Protein AF-A0A2H9NWC9-F1 (afdb_monomer_lite)

Secondary structure (DSSP, 8-state):
----S-TTTTS----TT--SS-EEEEEE-SS-EEEEETTEEEEEESTHHHHHHHHHHHHHHTTS--

Structure (mmCIF, N/CA/C/O backbone):
data_AF-A0A2H9NWC9-F1
#
_entry.id   AF-A0A2H9NWC9-F1
#
loop_
_atom_site.group_PDB
_atom_site.id
_atom_site.type_symbol
_atom_site.label_atom_id
_atom_site.label_alt_id
_atom_site.label_comp_id
_atom_site.label_asym_id
_atom_site.label_entity_id
_atom_site.label_seq_id
_atom_site.pdbx_PDB_ins_code
_atom_site.Cartn_x
_atom_site.Cartn_y
_atom_site.Cartn_z
_atom_site.occupancy
_atom_site.B_iso_or_equiv
_atom_site.auth_seq_id
_atom_site.auth_comp_id
_atom_site.auth_asym_id
_atom_site.auth_atom_id
_atom_site.pdbx_PDB_model_num
ATOM 1 N N . ILE A 1 1 ? 26.299 11.744 8.950 1.00 44.19 1 ILE A N 1
ATOM 2 C CA . ILE A 1 1 ? 26.459 10.591 8.033 1.00 44.19 1 ILE A CA 1
ATOM 3 C C . ILE A 1 1 ? 26.236 11.131 6.627 1.00 44.19 1 ILE A C 1
ATOM 5 O O . ILE A 1 1 ? 25.099 11.407 6.275 1.00 44.19 1 ILE A O 1
ATOM 9 N N . ASN A 1 2 ? 27.311 11.395 5.882 1.00 49.62 2 ASN A N 1
ATOM 10 C CA . ASN A 1 2 ? 27.221 11.802 4.479 1.00 49.62 2 ASN A CA 1
ATOM 11 C C . ASN A 1 2 ? 27.165 10.524 3.642 1.00 49.62 2 ASN A C 1
ATOM 13 O O . ASN A 1 2 ? 28.157 9.803 3.573 1.00 49.62 2 ASN A O 1
ATOM 17 N N . MET A 1 3 ? 26.005 10.209 3.070 1.00 54.69 3 MET A N 1
ATOM 18 C CA . MET A 1 3 ? 25.806 9.005 2.263 1.00 54.69 3 MET A CA 1
ATOM 19 C C . MET A 1 3 ? 25.683 9.403 0.788 1.00 54.69 3 MET A C 1
ATOM 21 O O . MET A 1 3 ? 24.590 9.593 0.270 1.00 54.69 3 MET A O 1
ATOM 25 N N . SER A 1 4 ? 26.828 9.573 0.123 1.00 67.56 4 SER A N 1
ATOM 26 C CA . SER A 1 4 ? 26.947 9.807 -1.323 1.00 67.56 4 SER A CA 1
ATOM 27 C C . SER A 1 4 ? 27.179 8.489 -2.076 1.00 67.56 4 SER A C 1
ATOM 29 O O . SER A 1 4 ? 28.169 8.326 -2.783 1.00 67.56 4 SER A O 1
ATOM 31 N N . GLY A 1 5 ? 26.290 7.522 -1.868 1.00 59.69 5 GLY A N 1
ATOM 32 C CA . GLY A 1 5 ? 26.200 6.302 -2.665 1.00 59.69 5 GLY A CA 1
ATOM 33 C C . GLY A 1 5 ? 24.725 6.039 -2.895 1.00 59.69 5 GLY A C 1
ATOM 34 O O . 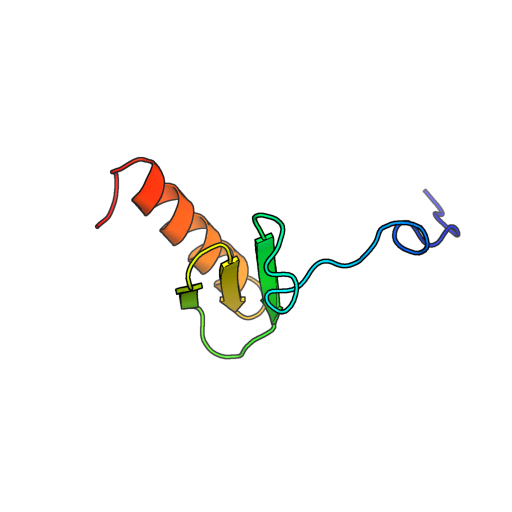GLY A 1 5 ? 23.975 6.025 -1.926 1.00 59.69 5 GLY A O 1
ATOM 35 N N . THR A 1 6 ? 24.299 5.923 -4.148 1.00 63.22 6 THR A N 1
ATOM 36 C CA . THR A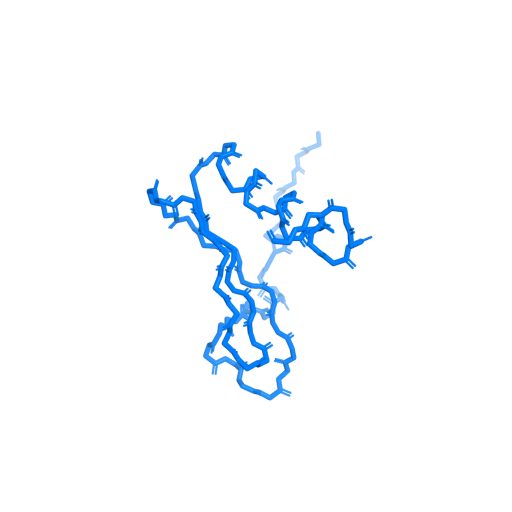 1 6 ? 22.904 5.748 -4.572 1.00 63.22 6 THR A CA 1
ATOM 37 C C . THR A 1 6 ? 22.409 4.368 -4.121 1.00 63.22 6 THR A C 1
ATOM 39 O O . THR A 1 6 ? 22.643 3.370 -4.802 1.00 63.22 6 THR A O 1
ATOM 42 N N . PRO A 1 7 ? 21.711 4.246 -2.972 1.00 58.44 7 PRO A N 1
ATOM 43 C CA . PRO A 1 7 ? 21.476 2.960 -2.299 1.00 58.44 7 PRO A CA 1
ATOM 44 C C . PRO A 1 7 ? 20.462 2.055 -3.024 1.00 58.44 7 PRO A C 1
ATOM 46 O O . PRO A 1 7 ? 20.093 0.997 -2.514 1.00 58.44 7 PRO A O 1
ATOM 49 N N . CYS A 1 8 ? 20.005 2.474 -4.204 1.00 66.44 8 CYS A N 1
ATOM 50 C CA . CYS A 1 8 ? 18.969 1.828 -4.998 1.00 66.44 8 CYS A CA 1
ATOM 51 C C . CYS A 1 8 ? 19.415 1.514 -6.435 1.00 66.44 8 CYS A C 1
ATOM 53 O O . CYS A 1 8 ? 18.650 0.885 -7.152 1.00 66.44 8 CYS A O 1
ATOM 55 N N . GLU A 1 9 ? 20.619 1.910 -6.870 1.00 65.25 9 GLU A N 1
ATOM 56 C CA . GLU A 1 9 ? 21.045 1.718 -8.271 1.00 65.25 9 GLU A CA 1
ATOM 57 C C . GLU A 1 9 ? 21.171 0.245 -8.678 1.00 65.25 9 GLU A C 1
ATOM 59 O O . GLU A 1 9 ? 20.937 -0.103 -9.830 1.00 65.25 9 GLU A O 1
ATOM 64 N N . THR A 1 10 ? 21.496 -0.639 -7.734 1.00 69.94 10 THR A N 1
ATOM 65 C CA . THR A 1 10 ? 21.659 -2.079 -7.990 1.00 69.94 10 THR A CA 1
ATOM 66 C C . THR A 1 10 ? 20.445 -2.914 -7.595 1.00 69.94 10 THR A C 1
ATOM 68 O O . THR A 1 10 ? 20.459 -4.132 -7.772 1.00 69.94 10 THR A O 1
ATOM 71 N N . ARG A 1 11 ? 19.392 -2.297 -7.043 1.00 70.44 11 ARG A N 1
ATOM 72 C CA . ARG A 1 11 ? 18.183 -3.016 -6.632 1.00 70.44 11 ARG A CA 1
ATOM 73 C C . ARG A 1 11 ? 17.126 -2.883 -7.728 1.00 70.44 11 ARG A C 1
ATOM 75 O O . ARG A 1 11 ? 16.671 -1.764 -7.967 1.00 70.44 11 ARG A O 1
ATOM 82 N N . PRO A 1 12 ? 16.709 -3.982 -8.382 1.00 69.81 12 PRO A N 1
ATOM 83 C CA . PRO A 1 12 ? 15.628 -3.911 -9.352 1.00 69.81 12 PRO A CA 1
ATOM 84 C C . PRO A 1 12 ? 14.372 -3.370 -8.663 1.00 69.81 12 PRO A C 1
ATOM 86 O O . PRO A 1 12 ? 13.959 -3.859 -7.610 1.00 69.81 12 PRO A O 1
ATOM 89 N N . THR A 1 13 ? 13.794 -2.317 -9.237 1.00 78.94 13 THR A N 1
ATOM 90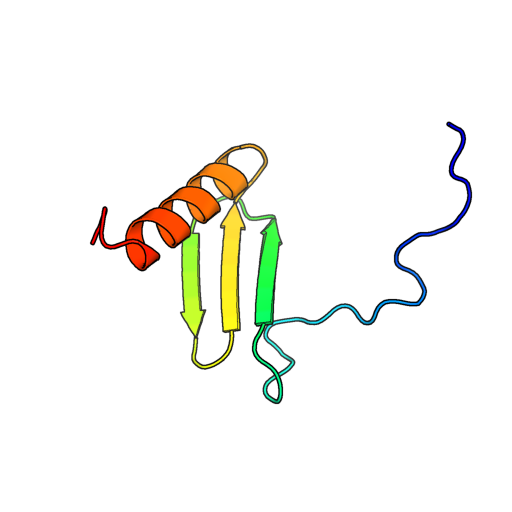 C CA . THR A 1 13 ? 12.512 -1.783 -8.776 1.00 78.94 13 THR A CA 1
ATOM 91 C C . THR A 1 13 ? 11.419 -2.688 -9.324 1.00 78.94 13 THR A C 1
ATOM 93 O O . THR A 1 13 ? 11.162 -2.668 -10.523 1.00 78.94 13 THR A O 1
ATOM 96 N N . VAL A 1 14 ? 10.803 -3.488 -8.454 1.00 87.88 14 VAL A N 1
ATOM 97 C CA . VAL A 1 14 ? 9.631 -4.302 -8.802 1.00 87.88 14 VAL A CA 1
ATOM 98 C C . VAL A 1 14 ? 8.357 -3.462 -8.738 1.00 87.88 14 VAL A C 1
ATOM 100 O O . VAL A 1 14 ? 8.205 -2.571 -7.897 1.00 87.88 14 VAL A O 1
ATOM 103 N N . THR A 1 15 ? 7.434 -3.748 -9.640 1.00 91.06 15 THR A N 1
ATOM 104 C CA . THR A 1 15 ? 6.159 -3.057 -9.826 1.00 91.06 15 THR A CA 1
ATOM 105 C C . THR A 1 15 ? 5.041 -4.081 -10.010 1.00 91.06 15 THR A C 1
ATOM 107 O O . THR A 1 15 ? 5.299 -5.260 -10.219 1.00 91.06 15 THR A O 1
ATOM 110 N N . CYS A 1 16 ? 3.775 -3.657 -10.008 1.00 91.56 16 CYS A N 1
ATOM 111 C CA . CYS A 1 16 ? 2.676 -4.576 -10.342 1.00 91.56 16 CYS A CA 1
ATOM 112 C C . CYS A 1 16 ? 2.659 -5.037 -11.815 1.00 91.56 16 CYS A C 1
ATOM 114 O O . CYS A 1 16 ? 1.787 -5.821 -12.193 1.00 91.56 16 CYS A O 1
ATOM 116 N N . ALA A 1 17 ? 3.574 -4.547 -12.663 1.00 90.19 17 ALA A N 1
ATOM 117 C CA . ALA A 1 17 ? 3.792 -5.131 -13.984 1.00 90.19 17 ALA A CA 1
ATOM 118 C C . ALA A 1 17 ? 4.556 -6.467 -13.898 1.00 90.19 17 ALA A C 1
ATOM 120 O O . ALA A 1 17 ? 4.424 -7.295 -14.796 1.00 90.19 17 ALA A O 1
ATOM 121 N N . ASP A 1 18 ? 5.295 -6.701 -12.810 1.00 90.50 18 ASP A N 1
ATOM 122 C CA . ASP A 1 18 ? 6.035 -7.933 -12.555 1.00 90.50 18 ASP A CA 1
ATOM 123 C C . ASP A 1 18 ? 5.080 -9.011 -12.013 1.00 90.50 18 ASP A C 1
ATOM 125 O O . ASP A 1 18 ? 4.715 -9.037 -10.835 1.00 90.50 18 ASP A O 1
ATOM 129 N N . ARG A 1 19 ? 4.616 -9.896 -12.903 1.00 88.00 19 ARG A N 1
ATOM 130 C CA . ARG A 1 19 ? 3.597 -10.919 -12.591 1.00 88.00 19 ARG A CA 1
ATOM 131 C C . ARG A 1 19 ? 4.171 -12.241 -12.065 1.00 88.00 19 ARG A C 1
ATOM 133 O O . ARG A 1 19 ? 3.421 -13.050 -11.528 1.00 88.00 19 ARG A O 1
ATOM 140 N N . ASP A 1 20 ? 5.484 -12.438 -12.167 1.00 91.19 20 ASP A N 1
ATOM 141 C CA . ASP A 1 20 ? 6.148 -13.700 -11.805 1.00 91.19 20 ASP A CA 1
ATOM 142 C C . ASP A 1 20 ? 6.552 -13.787 -10.324 1.00 91.19 20 ASP A C 1
ATOM 144 O O . ASP A 1 20 ? 6.939 -14.850 -9.839 1.00 91.19 20 ASP A O 1
ATOM 148 N N . VAL A 1 21 ? 6.471 -12.677 -9.586 1.00 90.38 21 VAL A N 1
ATOM 149 C CA . VAL A 1 21 ? 6.850 -12.603 -8.169 1.00 90.38 21 VAL A CA 1
ATOM 150 C C . VAL A 1 21 ? 5.778 -11.876 -7.360 1.00 90.38 21 VAL A C 1
ATOM 152 O O . VAL A 1 21 ? 5.121 -10.987 -7.893 1.00 90.38 21 VAL A O 1
ATOM 155 N N . PRO A 1 22 ? 5.557 -12.209 -6.078 1.00 93.75 22 PRO A N 1
ATOM 156 C CA . PRO A 1 22 ? 4.689 -11.409 -5.220 1.00 93.75 22 PRO A CA 1
ATOM 157 C C . PRO A 1 22 ? 5.249 -9.993 -5.036 1.00 93.75 22 PRO A C 1
ATOM 159 O O . PRO A 1 22 ? 6.427 -9.836 -4.706 1.00 93.75 22 PRO A O 1
ATOM 162 N N . VAL A 1 23 ? 4.414 -8.966 -5.212 1.00 95.38 23 VAL A N 1
ATOM 163 C CA . VAL A 1 23 ? 4.840 -7.559 -5.134 1.00 95.38 23 VAL A CA 1
ATOM 164 C C . VAL A 1 23 ? 3.981 -6.771 -4.148 1.00 95.38 23 VAL A C 1
ATOM 166 O O . VAL A 1 23 ? 2.754 -6.797 -4.202 1.00 95.38 23 VAL A O 1
ATOM 169 N N . ILE A 1 24 ? 4.640 -6.001 -3.277 1.00 95.19 24 ILE A N 1
ATOM 170 C CA . ILE A 1 24 ? 4.021 -4.907 -2.521 1.00 95.19 24 ILE A CA 1
ATOM 171 C C . ILE A 1 24 ? 4.525 -3.604 -3.135 1.00 95.19 24 ILE A C 1
ATOM 173 O O . ILE A 1 24 ? 5.697 -3.254 -2.999 1.00 95.19 24 ILE A O 1
ATOM 177 N N . TYR A 1 25 ? 3.643 -2.900 -3.838 1.00 95.44 25 TYR A N 1
ATOM 178 C CA . TYR A 1 25 ? 3.977 -1.682 -4.560 1.00 95.44 25 TYR A CA 1
ATOM 179 C C . TYR A 1 25 ? 3.475 -0.447 -3.807 1.00 95.44 25 TYR A C 1
ATOM 181 O O . TYR A 1 25 ? 2.274 -0.281 -3.589 1.00 95.44 25 TYR A O 1
ATOM 189 N N . LEU A 1 26 ? 4.401 0.434 -3.417 1.00 94.56 26 LEU A N 1
ATOM 190 C CA . LEU A 1 26 ? 4.085 1.709 -2.773 1.00 94.56 26 LEU A CA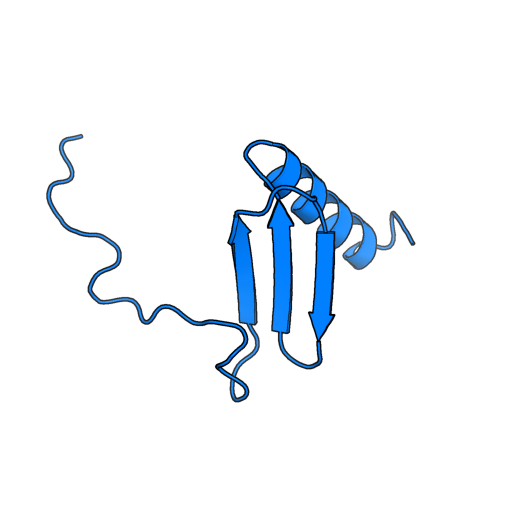 1
ATOM 191 C C . LEU A 1 26 ? 3.963 2.806 -3.830 1.00 94.56 26 LEU A C 1
ATOM 193 O O . LEU A 1 26 ? 4.934 3.128 -4.517 1.00 94.56 26 LEU A O 1
ATOM 197 N N . LYS A 1 27 ? 2.781 3.413 -3.936 1.00 94.56 27 LYS A N 1
ATOM 198 C CA . LYS A 1 27 ? 2.492 4.440 -4.940 1.00 94.56 27 LYS A CA 1
ATOM 199 C C . LYS A 1 27 ? 2.066 5.746 -4.277 1.00 94.56 27 LYS A C 1
ATOM 201 O O . LYS A 1 27 ? 1.120 5.780 -3.498 1.00 94.56 27 LYS A O 1
ATOM 206 N N . LYS A 1 28 ? 2.710 6.857 -4.636 1.00 95.12 28 LYS A N 1
ATOM 207 C CA . LYS A 1 28 ? 2.195 8.180 -4.259 1.00 95.12 28 LYS A CA 1
ATOM 208 C C . LYS A 1 28 ? 0.929 8.478 -5.054 1.00 95.12 28 LYS A C 1
ATOM 210 O O . LYS A 1 28 ? 0.952 8.447 -6.282 1.00 95.12 28 LYS A O 1
ATOM 215 N N . ASP A 1 29 ? -0.156 8.760 -4.350 1.00 95.88 29 ASP A N 1
ATOM 216 C CA . ASP A 1 29 ? -1.453 9.092 -4.939 1.00 95.88 29 ASP A CA 1
ATOM 217 C C . ASP A 1 29 ? -2.233 10.003 -3.980 1.00 95.88 29 ASP A C 1
ATOM 219 O O . ASP A 1 29 ? -1.950 10.028 -2.783 1.00 95.88 29 ASP A O 1
ATOM 223 N N . VAL A 1 30 ? -3.196 10.767 -4.494 1.00 93.75 30 VAL A N 1
ATOM 224 C CA . VAL A 1 30 ? -3.994 11.704 -3.683 1.00 93.75 30 VAL A CA 1
ATOM 225 C C . VAL A 1 30 ? -4.950 10.945 -2.763 1.00 93.75 30 VAL A C 1
ATOM 227 O O . VAL A 1 30 ? -5.248 11.412 -1.667 1.00 93.75 30 VAL A O 1
ATOM 230 N N . TYR A 1 31 ? -5.407 9.762 -3.184 1.00 94.38 31 TYR A N 1
ATOM 231 C CA . TYR A 1 31 ? -6.386 8.982 -2.434 1.00 94.38 31 TYR A CA 1
ATOM 232 C C . TYR A 1 31 ? -5.745 7.764 -1.762 1.00 94.38 31 TYR A C 1
ATOM 234 O O . TYR A 1 31 ? -5.232 6.890 -2.475 1.00 94.38 31 TYR A O 1
ATOM 242 N N . PRO A 1 32 ? -5.816 7.649 -0.420 1.00 96.25 32 PRO A N 1
ATOM 243 C CA . PRO A 1 32 ? -5.358 6.458 0.273 1.00 96.25 32 PRO A CA 1
ATOM 244 C C . PRO A 1 32 ? -6.195 5.244 -0.108 1.00 96.25 32 PRO A C 1
ATOM 246 O O . PRO A 1 32 ? -7.422 5.252 0.026 1.00 96.25 32 PRO A O 1
ATOM 249 N N . LYS A 1 33 ? -5.538 4.183 -0.573 1.00 96.44 33 LYS A N 1
ATOM 250 C CA . LYS A 1 33 ? -6.216 2.951 -0.975 1.00 96.44 33 LYS A CA 1
ATOM 251 C C . LYS A 1 33 ? -5.270 1.760 -0.919 1.00 96.44 33 LYS A C 1
ATOM 253 O O . LYS A 1 33 ? -4.083 1.884 -1.200 1.00 96.44 33 LYS A O 1
ATOM 258 N N . VAL A 1 34 ? -5.839 0.599 -0.617 1.00 96.38 34 VAL A N 1
ATOM 259 C CA . VAL A 1 34 ? -5.205 -0.700 -0.830 1.00 96.38 34 VAL A CA 1
ATOM 260 C C . VAL A 1 34 ? -5.929 -1.380 -1.988 1.00 96.38 34 VAL A C 1
ATOM 262 O O . VAL A 1 34 ? -7.158 -1.469 -1.986 1.00 96.38 34 VAL A O 1
ATOM 265 N N . ILE A 1 35 ? -5.182 -1.811 -2.999 1.00 96.06 35 ILE A N 1
ATOM 266 C CA . ILE A 1 35 ? -5.697 -2.560 -4.148 1.00 96.06 35 ILE A CA 1
ATOM 267 C C . ILE A 1 35 ? -4.984 -3.903 -4.156 1.00 96.06 35 ILE A C 1
ATOM 269 O O . ILE A 1 35 ? -3.760 -3.946 -4.249 1.00 96.06 35 ILE A O 1
ATOM 273 N N . MET A 1 36 ? -5.751 -4.982 -4.059 1.00 93.88 36 MET A N 1
ATOM 274 C CA . MET A 1 36 ? -5.248 -6.341 -4.226 1.00 93.88 36 MET A CA 1
ATOM 275 C C . MET A 1 36 ? -5.612 -6.803 -5.635 1.00 93.88 36 MET A C 1
ATOM 277 O O . MET A 1 36 ? -6.794 -6.870 -5.970 1.00 93.88 36 MET A O 1
ATOM 281 N N . ASP A 1 37 ? -4.606 -7.087 -6.454 1.00 93.62 37 ASP A N 1
ATOM 282 C CA . ASP A 1 37 ? -4.768 -7.659 -7.789 1.00 93.62 37 ASP A CA 1
ATOM 283 C C . ASP A 1 37 ? -3.826 -8.854 -7.934 1.00 93.62 37 ASP A C 1
ATOM 285 O O . ASP A 1 37 ? -2.621 -8.690 -8.121 1.00 93.62 37 ASP A O 1
ATOM 289 N N . GLN A 1 38 ? -4.382 -10.063 -7.838 1.00 91.69 38 GLN A N 1
ATOM 290 C CA . GLN A 1 38 ? -3.641 -11.321 -7.957 1.00 91.69 38 GLN A CA 1
ATOM 291 C C . GLN A 1 38 ? -2.413 -11.385 -7.024 1.00 91.69 38 GLN A C 1
ATOM 293 O O . GLN A 1 38 ? -2.563 -11.497 -5.809 1.00 91.69 38 GLN A O 1
ATOM 298 N N . ASN A 1 39 ? -1.205 -11.339 -7.594 1.00 94.12 39 ASN A N 1
ATOM 299 C CA . ASN A 1 39 ? 0.083 -11.409 -6.909 1.00 94.12 39 ASN A CA 1
ATOM 300 C C . ASN A 1 39 ? 0.609 -10.034 -6.457 1.00 94.12 39 ASN A C 1
ATOM 302 O O . ASN A 1 39 ? 1.674 -9.976 -5.839 1.00 94.12 39 ASN A O 1
ATOM 306 N N . CYS A 1 40 ? -0.090 -8.941 -6.777 1.00 95.62 40 CYS A N 1
ATOM 307 C CA . CYS A 1 40 ? 0.325 -7.592 -6.421 1.00 95.62 40 CYS A CA 1
ATOM 308 C C . CYS A 1 40 ? -0.628 -6.927 -5.430 1.00 95.62 40 CYS A C 1
ATOM 310 O O . CYS A 1 40 ? -1.851 -6.948 -5.579 1.00 95.62 40 CYS A O 1
ATOM 312 N N . ILE A 1 41 ? -0.045 -6.242 -4.452 1.00 96.88 41 ILE A N 1
ATOM 313 C CA . ILE A 1 41 ? -0.754 -5.344 -3.549 1.00 96.88 41 ILE A CA 1
ATOM 314 C C . ILE A 1 41 ? -0.218 -3.940 -3.780 1.00 96.88 41 ILE A C 1
ATOM 316 O O . ILE A 1 41 ? 0.944 -3.657 -3.496 1.00 96.88 41 ILE A O 1
ATOM 320 N N . THR A 1 42 ? -1.068 -3.046 -4.278 1.00 96.94 42 THR A N 1
ATOM 321 C CA . THR A 1 42 ? -0.749 -1.618 -4.339 1.00 96.94 42 THR A CA 1
ATOM 322 C C . THR A 1 42 ? -1.253 -0.937 -3.080 1.00 96.94 42 THR A C 1
ATOM 324 O O . THR A 1 42 ? -2.455 -0.939 -2.810 1.00 96.94 42 THR A O 1
ATOM 327 N N . ILE A 1 43 ? -0.343 -0.313 -2.341 1.00 97.62 43 ILE A N 1
ATOM 328 C CA . ILE A 1 43 ? -0.667 0.589 -1.238 1.00 97.62 43 ILE A CA 1
ATOM 329 C C . ILE A 1 43 ? -0.385 1.995 -1.743 1.00 97.62 43 ILE A C 1
ATOM 331 O O . ILE A 1 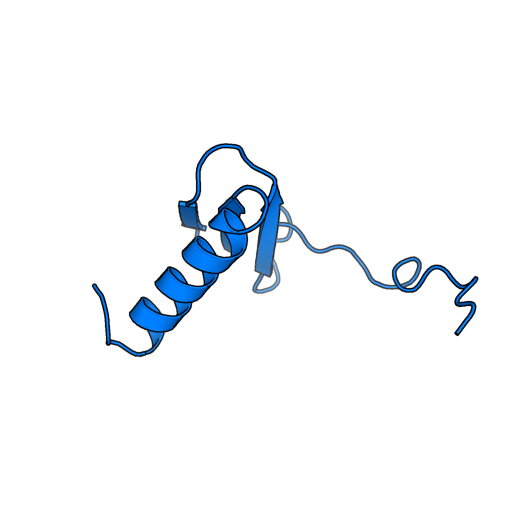43 ? 0.746 2.317 -2.117 1.00 97.62 43 ILE A O 1
ATOM 335 N N . GLN A 1 44 ? -1.422 2.822 -1.799 1.00 97.25 44 GLN A N 1
ATOM 336 C CA . GLN A 1 44 ? -1.308 4.183 -2.297 1.00 97.25 44 GLN A CA 1
ATOM 337 C C . GLN A 1 44 ? -1.789 5.215 -1.289 1.00 97.25 44 GLN A C 1
ATOM 339 O O . GLN A 1 44 ? -2.637 4.911 -0.453 1.00 97.25 44 GLN A O 1
ATOM 344 N N . GLY A 1 45 ? -1.230 6.421 -1.378 1.00 96.75 45 GLY A N 1
ATOM 345 C CA . GLY A 1 45 ? -1.538 7.569 -0.526 1.00 96.75 45 GLY A CA 1
ATOM 346 C C . GLY A 1 45 ? -0.440 8.635 -0.592 1.00 96.75 45 GLY A C 1
ATOM 347 O O . GLY A 1 45 ? 0.595 8.434 -1.235 1.00 96.75 45 GLY A O 1
ATOM 348 N N . ASN A 1 46 ? -0.650 9.769 0.076 1.00 96.56 46 ASN A N 1
ATOM 349 C CA . ASN A 1 46 ? 0.316 10.865 0.140 1.00 96.56 46 ASN A CA 1
ATOM 350 C C . ASN A 1 46 ? 0.690 11.176 1.594 1.00 96.56 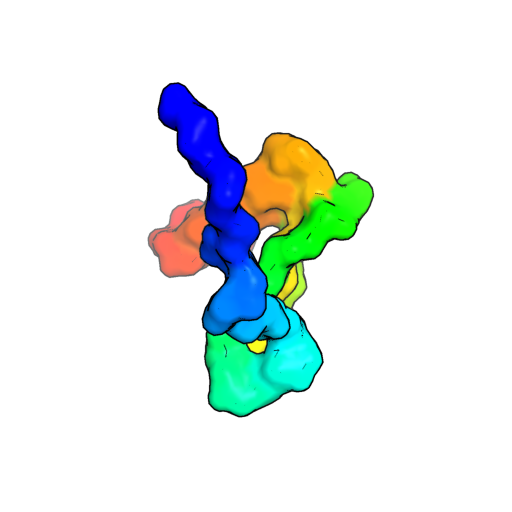46 ASN A C 1
ATOM 352 O O . ASN A 1 46 ? -0.180 11.307 2.449 1.00 96.56 46 ASN A O 1
ATOM 356 N N . GLY A 1 47 ? 1.988 11.303 1.879 1.00 94.31 47 GLY A N 1
ATOM 357 C CA . GLY A 1 47 ? 2.474 11.527 3.243 1.00 94.31 47 GLY A CA 1
ATOM 358 C C . GLY A 1 47 ? 1.954 10.468 4.222 1.00 94.31 47 GLY A C 1
ATOM 359 O O . GLY A 1 47 ? 2.112 9.269 3.988 1.00 94.31 47 GLY A O 1
ATOM 360 N N . GLU A 1 48 ? 1.307 10.913 5.299 1.00 96.06 48 GLU A N 1
ATOM 361 C CA . GLU A 1 48 ? 0.739 10.038 6.335 1.00 96.06 48 GLU A CA 1
ATOM 362 C C . GLU A 1 48 ? -0.392 9.135 5.834 1.00 96.06 48 GLU A C 1
ATOM 364 O O . GLU A 1 48 ? -0.633 8.076 6.409 1.00 96.06 48 GLU A O 1
ATOM 369 N N . ASP A 1 49 ? -1.074 9.494 4.748 1.00 97.50 49 ASP A N 1
ATOM 370 C CA . ASP A 1 49 ? -2.169 8.677 4.225 1.00 97.50 49 ASP A CA 1
ATOM 371 C C . ASP A 1 49 ? -1.668 7.345 3.651 1.00 97.50 49 ASP A C 1
ATOM 373 O O . ASP A 1 49 ? -2.378 6.340 3.708 1.00 97.50 49 ASP A O 1
ATOM 377 N N . LEU A 1 50 ? -0.415 7.300 3.183 1.00 96.75 50 LEU A N 1
ATOM 378 C CA . LEU A 1 50 ? 0.235 6.049 2.792 1.00 96.75 50 LEU A CA 1
ATOM 379 C C . LEU A 1 50 ? 0.489 5.144 4.011 1.00 96.75 50 LEU A C 1
ATOM 381 O O . LEU A 1 50 ? 0.313 3.927 3.928 1.00 96.75 50 LEU A O 1
ATOM 385 N N . VAL A 1 51 ? 0.859 5.736 5.153 1.00 96.00 51 VAL A N 1
ATOM 386 C CA . VAL A 1 51 ? 1.052 5.009 6.418 1.00 96.00 51 VAL A CA 1
ATOM 387 C C . VAL A 1 51 ? -0.283 4.442 6.895 1.00 96.00 51 VAL A C 1
ATOM 389 O O . VAL A 1 51 ? -0.386 3.241 7.113 1.00 96.00 51 VAL A O 1
ATOM 392 N N . LYS A 1 52 ? -1.347 5.254 6.917 1.00 95.75 52 LYS A N 1
ATOM 393 C CA . LYS A 1 52 ? -2.700 4.799 7.290 1.00 95.75 52 LYS A CA 1
ATOM 394 C C . LYS A 1 52 ? -3.214 3.671 6.390 1.00 95.75 52 LYS A C 1
ATOM 396 O O . LYS A 1 52 ? -3.836 2.728 6.875 1.00 95.75 52 LYS A O 1
ATOM 401 N N . ALA A 1 53 ? -2.970 3.753 5.079 1.00 96.69 53 ALA A N 1
ATOM 402 C CA . ALA A 1 53 ? -3.332 2.687 4.144 1.00 96.69 53 ALA A CA 1
ATOM 403 C C . ALA A 1 53 ? -2.556 1.387 4.430 1.00 96.69 53 ALA A C 1
ATOM 405 O O . ALA A 1 53 ? -3.131 0.302 4.347 1.00 96.69 53 ALA A O 1
ATOM 406 N N . THR A 1 54 ? -1.283 1.504 4.820 1.00 96.56 54 THR A N 1
ATOM 407 C CA . THR A 1 54 ? -0.452 0.369 5.248 1.00 96.56 54 THR A CA 1
ATOM 408 C C . THR A 1 54 ? -0.989 -0.254 6.538 1.00 96.56 54 THR A C 1
ATOM 410 O O . THR A 1 54 ? -1.191 -1.464 6.588 1.00 96.56 54 THR A O 1
ATOM 413 N N . ASP A 1 55 ? -1.305 0.556 7.550 1.00 96.25 55 ASP A N 1
ATOM 414 C CA . ASP A 1 55 ? -1.853 0.072 8.824 1.00 96.25 55 ASP A CA 1
ATOM 415 C C . ASP A 1 55 ? -3.184 -0.655 8.626 1.00 96.25 55 ASP A C 1
ATOM 417 O O . ASP A 1 55 ? -3.400 -1.729 9.185 1.00 96.25 55 ASP A O 1
ATOM 421 N N . ARG A 1 56 ? -4.062 -0.125 7.764 1.00 94.81 56 ARG A N 1
ATOM 422 C CA . ARG A 1 56 ? -5.327 -0.786 7.417 1.00 94.81 56 ARG A CA 1
ATOM 423 C C . ARG A 1 56 ? -5.102 -2.179 6.827 1.00 94.81 56 ARG A C 1
ATOM 425 O O . ARG A 1 56 ? -5.808 -3.109 7.209 1.00 94.81 56 ARG A O 1
ATOM 432 N N . LEU A 1 57 ? -4.130 -2.328 5.924 1.00 96.00 57 LEU A N 1
ATOM 433 C CA . LEU A 1 57 ? -3.768 -3.632 5.362 1.00 96.00 57 LEU A CA 1
ATOM 434 C C . LEU A 1 57 ? -3.280 -4.592 6.455 1.00 96.00 57 LEU A C 1
ATOM 436 O O . LEU A 1 57 ? -3.734 -5.733 6.514 1.00 96.00 57 LEU A O 1
ATOM 440 N N . LEU A 1 58 ? -2.396 -4.127 7.342 1.00 96.94 58 LEU A N 1
ATOM 441 C CA . LEU A 1 58 ? -1.883 -4.939 8.447 1.00 96.94 58 LEU A CA 1
ATOM 442 C C . LEU A 1 58 ? -3.003 -5.373 9.397 1.00 96.94 58 LEU A C 1
ATOM 444 O O . LEU A 1 58 ? -3.078 -6.544 9.760 1.00 96.94 58 LEU A O 1
ATOM 448 N N . PHE A 1 59 ? -3.913 -4.468 9.759 1.00 96.44 59 PHE A N 1
ATOM 449 C CA . PHE A 1 59 ? -5.060 -4.805 10.602 1.00 96.44 59 PHE A CA 1
ATOM 450 C C . PHE A 1 59 ? -6.001 -5.809 9.943 1.00 96.44 59 PHE A C 1
ATOM 452 O O . PHE A 1 59 ? -6.526 -6.678 10.640 1.00 96.44 59 PHE A O 1
ATOM 459 N N . GLN A 1 60 ? -6.183 -5.736 8.623 1.00 94.31 60 GLN A N 1
ATOM 460 C CA . GLN A 1 60 ? -6.951 -6.734 7.886 1.00 94.31 60 GLN A CA 1
ATOM 461 C C . GLN A 1 60 ? -6.275 -8.110 7.926 1.00 94.31 60 GLN A C 1
ATOM 463 O O . GLN A 1 60 ? -6.921 -9.112 8.222 1.00 94.31 60 GLN A O 1
ATOM 468 N N . TRP A 1 61 ? -4.963 -8.171 7.695 1.00 94.12 61 TRP A N 1
ATOM 469 C CA . TRP A 1 61 ? -4.203 -9.423 7.756 1.00 94.12 61 TRP A CA 1
ATOM 470 C C . TRP A 1 61 ? -4.138 -10.043 9.145 1.00 94.12 61 TRP A C 1
ATOM 472 O O . TRP A 1 61 ? -4.199 -11.263 9.272 1.00 94.12 61 TRP A O 1
ATOM 482 N N . TYR A 1 62 ? -4.055 -9.222 10.188 1.00 97.06 62 TYR A N 1
ATOM 483 C CA . TYR A 1 62 ? -4.096 -9.694 11.570 1.00 97.06 62 TYR A CA 1
ATOM 484 C C . TYR A 1 62 ? -5.511 -10.044 12.050 1.00 97.06 62 TYR A C 1
ATOM 486 O O . TYR A 1 62 ? -5.671 -10.472 13.191 1.00 97.06 62 TYR A O 1
ATOM 494 N N . GLY A 1 63 ? -6.539 -9.874 11.211 1.00 95.88 63 GLY A N 1
ATOM 495 C CA . GLY A 1 63 ? -7.927 -10.179 11.562 1.00 95.88 63 GLY A CA 1
ATOM 496 C C . GLY A 1 63 ? -8.537 -9.213 12.584 1.00 95.88 63 GLY A C 1
ATOM 497 O O . GLY A 1 63 ? -9.531 -9.547 13.222 1.00 95.88 63 GLY A O 1
ATOM 498 N N . ILE A 1 64 ? -7.947 -8.026 12.749 1.00 96.31 64 ILE A N 1
ATOM 499 C CA . ILE A 1 64 ? -8.427 -6.971 13.654 1.00 96.31 64 ILE A CA 1
ATOM 500 C C . ILE A 1 64 ? -9.537 -6.149 12.979 1.00 96.31 64 ILE A C 1
ATOM 502 O O . ILE A 1 64 ? -10.459 -5.684 13.645 1.00 96.31 64 ILE A O 1
ATOM 506 N N . MET A 1 65 ? -9.456 -5.975 11.657 1.00 87.19 65 MET A N 1
ATOM 507 C CA . MET A 1 65 ? -10.399 -5.201 10.842 1.00 87.19 65 MET A CA 1
ATOM 508 C C . MET A 1 65 ? -10.840 -6.021 9.619 1.00 87.19 65 MET A C 1
ATOM 510 O O . MET A 1 65 ? -10.068 -6.848 9.138 1.00 87.19 65 MET A O 1
ATOM 514 N N . GLN A 1 66 ? -12.062 -5.809 9.118 1.00 72.38 66 GLN A N 1
ATOM 515 C CA . GLN A 1 66 ? -12.590 -6.446 7.899 1.00 72.38 66 GLN A CA 1
ATOM 516 C C . GLN A 1 66 ? -13.066 -5.389 6.903 1.00 72.38 66 GLN A C 1
ATOM 518 O O . GLN A 1 66 ? -13.702 -4.407 7.351 1.00 72.38 66 GLN A O 1
#

Sequence (66 aa):
INMSGTPCETRPTVTCADRDVPVIYLKKDVYPKVIMDQNCITIQGNGEDLVKATDRLLFQWYGIMQ

Foldseek 3Di:
DDDPDPPCPPPDDDDPVPPPAQEEAEEEDPDAEWDDDPSYIYGYYHDCSSVVSVVQVVCVVVVNHD

Radius of gyration: 14.3 Å; chains: 1; bounding box: 40×26×28 Å

pLDDT: mean 88.04, std 13.54, range [44.19, 97.62]